Protein AF-A0AAQ4F6V0-F1 (afdb_monomer_lite)

Organism: Amblyomma americanum (NCBI:txid6943)

Secondary structure (DSSP, 8-state):
-HHHHHHHHHHHHHHHHS-S-------SSPPP----TTEEEEEEE-TTTSSEETTB-S--SS-----EEEEEEPTT-EE-TTS-EE-GGGSPPP-------PPPPPTT--------TT-------------------

Sequence (137 aa):
MKCLLVLLAVAVTVCVAYPDGDSPQFKFPPDPQPCATNEEWKQCVSGSCAETTCKKRTVGPGCTYDCVYGCYCAGGFYRNAEGNCVTLDQCPPEEGPVEEPHPPCGTHEEWKATASPSTSAPQHNAGAASSMGIPLR

InterPro domains:
  IPR002919 Trypsin Inhibitor-like, cysteine rich domain [PF01826] (35-91)
  IPR036084 Serine protease inhibitor-like superfamily [SSF57567] (33-92)
  IPR051368 Serine Protease Inhibitor-like TIL Domain [PTHR23259] (13-115)

Foldseek 3Di:
DVVVVVVVVVVVVVVVVDDPDPPVPPDPPDDDDDDDPQKDWDWQAFPQFQEAALQGNDGDPDTDNGTDTDIYGDPQFHQYPVRDTHHNVPRDDHPDPPPDPDDDDDPPDDDDPPPDPPDPDPDPDDDDDDDDDDDDD

pLDDT: mean 77.96, std 19.13, range [38.62, 98.44]

Radius of gyration: 33.04 Å; chains: 1; bounding box: 51×34×124 Å

Structure (mmCIF, N/CA/C/O backbone):
data_AF-A0AAQ4F6V0-F1
#
_entry.id   AF-A0AAQ4F6V0-F1
#
loop_
_atom_site.group_PDB
_atom_site.id
_atom_site.type_symbol
_atom_site.label_atom_id
_atom_site.label_alt_id
_atom_site.label_comp_id
_atom_site.label_asym_id
_atom_site.label_entity_id
_atom_site.label_seq_id
_atom_site.pdbx_PDB_ins_code
_atom_site.Cartn_x
_atom_site.Cartn_y
_atom_site.Cartn_z
_atom_site.occupancy
_atom_site.B_iso_or_equiv
_atom_site.auth_seq_id
_atom_site.auth_comp_id
_atom_site.auth_asym_id
_atom_site.auth_atom_id
_atom_site.pdbx_PDB_model_num
ATOM 1 N N . MET A 1 1 ? 28.089 -19.264 -60.452 1.00 62.78 1 MET A N 1
ATOM 2 C CA . MET A 1 1 ? 28.821 -18.147 -59.804 1.00 62.78 1 MET A CA 1
ATOM 3 C C . MET A 1 1 ? 27.921 -16.952 -59.482 1.00 62.78 1 MET A C 1
ATOM 5 O O . MET A 1 1 ? 27.874 -16.578 -58.324 1.00 62.78 1 MET A O 1
ATOM 9 N N . LYS A 1 2 ? 27.143 -16.401 -60.430 1.00 68.06 2 LYS A N 1
ATOM 10 C CA . LYS A 1 2 ? 26.259 -15.238 -60.176 1.00 68.06 2 LYS A CA 1
ATOM 11 C C . LYS A 1 2 ? 25.138 -15.488 -59.149 1.00 68.06 2 LYS A C 1
ATOM 13 O O . LYS A 1 2 ? 24.920 -14.650 -58.289 1.00 68.06 2 LYS A O 1
ATOM 18 N N . CYS A 1 3 ? 24.494 -16.658 -59.170 1.00 69.12 3 CYS A N 1
ATOM 19 C CA . CYS A 1 3 ? 23.444 -17.003 -58.196 1.00 69.12 3 CYS A CA 1
ATOM 20 C C . CYS A 1 3 ? 23.963 -17.083 -56.754 1.00 69.12 3 CYS A C 1
ATOM 22 O O . CYS A 1 3 ? 23.244 -16.748 -55.826 1.00 69.12 3 CYS A O 1
ATOM 24 N N . LEU A 1 4 ? 25.225 -17.483 -56.573 1.00 72.81 4 LEU A N 1
ATOM 25 C CA . LEU A 1 4 ? 25.837 -17.608 -55.251 1.00 72.81 4 LEU A CA 1
ATOM 26 C C . LEU A 1 4 ? 26.083 -16.224 -54.630 1.00 72.81 4 LEU A C 1
ATOM 28 O O . LEU A 1 4 ? 25.843 -16.034 -53.447 1.00 72.81 4 LEU A O 1
ATOM 32 N N . LEU A 1 5 ? 26.451 -15.234 -55.451 1.00 74.62 5 LEU A N 1
ATOM 33 C CA . LEU A 1 5 ? 26.583 -13.837 -55.023 1.00 74.62 5 LEU A CA 1
ATOM 34 C C . LEU A 1 5 ? 25.229 -13.209 -54.666 1.00 74.62 5 LEU A C 1
ATOM 36 O O . LEU A 1 5 ? 25.148 -12.470 -53.692 1.00 74.62 5 LEU A O 1
ATOM 40 N N . VAL A 1 6 ? 24.166 -13.534 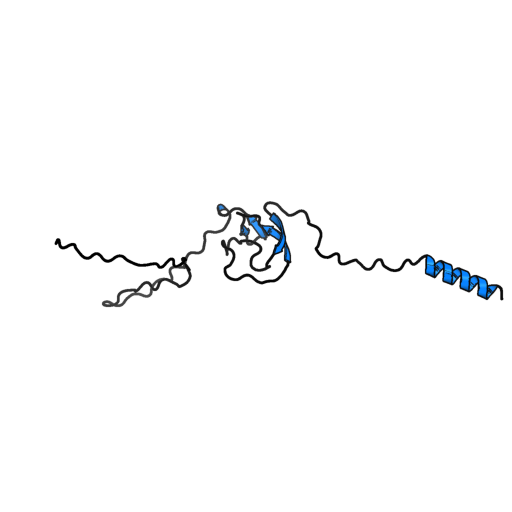-55.410 1.00 78.12 6 VAL A N 1
ATOM 41 C CA . VAL A 1 6 ? 22.807 -13.046 -55.115 1.00 78.12 6 VAL A CA 1
ATOM 42 C C . VAL A 1 6 ? 22.285 -13.639 -53.805 1.00 78.12 6 VAL A C 1
ATOM 44 O O . VAL A 1 6 ? 21.756 -12.905 -52.981 1.00 78.12 6 VAL A O 1
ATOM 47 N N . LEU A 1 7 ? 22.481 -14.940 -53.571 1.00 77.31 7 LEU A N 1
ATOM 48 C CA . LEU A 1 7 ? 22.056 -15.589 -52.326 1.00 77.31 7 LEU A CA 1
ATOM 49 C C . LEU A 1 7 ? 22.830 -15.075 -51.108 1.00 77.31 7 LEU A C 1
ATOM 51 O O . LEU A 1 7 ? 22.225 -14.857 -50.064 1.00 77.31 7 LEU A O 1
ATOM 55 N N . LEU A 1 8 ? 24.136 -14.826 -51.247 1.00 78.81 8 LEU A N 1
ATOM 56 C CA . LEU A 1 8 ? 24.936 -14.211 -50.186 1.00 78.81 8 LEU A CA 1
ATOM 57 C C . LEU A 1 8 ? 24.512 -12.765 -49.920 1.00 78.81 8 LEU A C 1
ATOM 59 O O . LEU A 1 8 ? 24.403 -12.386 -48.762 1.00 78.81 8 LEU A O 1
ATOM 63 N N . ALA A 1 9 ? 24.221 -11.972 -50.956 1.00 80.12 9 ALA A N 1
ATOM 64 C CA . ALA A 1 9 ? 23.724 -10.610 -50.780 1.00 80.12 9 ALA A CA 1
ATOM 65 C C . ALA A 1 9 ? 22.364 -10.597 -50.069 1.00 80.12 9 ALA A C 1
ATOM 67 O O . ALA A 1 9 ? 22.199 -9.847 -49.116 1.00 80.12 9 ALA A O 1
ATOM 68 N N . VAL A 1 10 ? 21.430 -11.470 -50.467 1.00 79.31 10 VAL A N 1
ATOM 69 C CA . VAL A 1 10 ? 20.118 -11.602 -49.814 1.00 79.31 10 VAL A CA 1
ATOM 70 C C . VAL A 1 10 ? 20.277 -12.058 -48.363 1.00 79.31 10 VAL A C 1
ATOM 72 O O . VAL A 1 10 ? 19.708 -11.435 -47.470 1.00 79.31 10 VAL A O 1
ATOM 75 N N . ALA A 1 11 ? 21.101 -13.076 -48.105 1.00 75.56 11 ALA A N 1
ATOM 76 C CA . ALA A 1 11 ? 21.385 -13.538 -46.750 1.00 75.56 11 ALA A CA 1
ATOM 77 C C . ALA A 1 11 ? 21.991 -12.419 -45.892 1.00 75.56 11 ALA A C 1
ATOM 79 O O . ALA A 1 11 ? 21.468 -12.138 -44.825 1.00 75.56 11 ALA A O 1
ATOM 80 N N . VAL A 1 12 ? 23.012 -11.706 -46.383 1.00 76.50 12 VAL A N 1
ATOM 81 C CA . VAL A 1 12 ? 23.621 -10.568 -45.675 1.00 76.50 12 VAL A CA 1
ATOM 82 C C . VAL A 1 12 ? 22.600 -9.452 -45.438 1.00 76.50 12 VAL A C 1
ATOM 84 O O . VAL A 1 12 ? 22.546 -8.939 -44.328 1.00 76.50 12 VAL A O 1
ATOM 87 N N . THR A 1 13 ? 21.748 -9.114 -46.415 1.00 72.69 13 THR A N 1
ATOM 88 C CA . THR A 1 13 ? 20.691 -8.097 -46.233 1.00 72.69 13 THR A CA 1
ATOM 89 C C . THR A 1 13 ? 19.640 -8.504 -45.204 1.00 72.69 13 THR A C 1
ATOM 91 O O . THR A 1 13 ? 19.172 -7.655 -44.452 1.00 72.69 13 THR A O 1
ATOM 94 N N . VAL A 1 14 ? 19.295 -9.792 -45.130 1.00 72.81 14 VAL A N 1
ATOM 95 C CA . VAL A 1 14 ? 18.384 -10.322 -44.108 1.00 72.81 14 VAL A CA 1
ATOM 96 C C . VAL A 1 14 ? 19.068 -10.300 -42.738 1.00 72.81 14 VAL A C 1
ATOM 98 O O . VAL A 1 14 ? 18.465 -9.837 -41.778 1.00 72.81 14 VAL A O 1
ATOM 101 N N . CYS A 1 15 ? 20.340 -10.695 -42.646 1.00 65.50 15 CYS A N 1
ATOM 102 C CA . CYS A 1 15 ? 21.095 -10.676 -41.392 1.00 65.50 15 CYS A CA 1
ATOM 103 C C . CYS A 1 15 ? 21.295 -9.258 -40.828 1.00 65.50 15 CYS A C 1
ATOM 105 O O . CYS A 1 15 ? 21.267 -9.090 -39.618 1.00 65.50 15 CYS A O 1
ATOM 107 N N . VAL A 1 16 ? 21.483 -8.232 -41.669 1.00 66.62 16 VAL A N 1
ATOM 108 C CA . VAL A 1 16 ? 21.651 -6.837 -41.195 1.00 66.62 16 VAL A CA 1
ATOM 109 C C . VAL A 1 16 ? 20.326 -6.120 -40.906 1.00 66.62 16 VAL A C 1
ATOM 111 O O . VAL A 1 16 ? 20.338 -5.078 -40.257 1.00 66.62 16 VAL A O 1
ATOM 114 N N . ALA A 1 17 ? 19.195 -6.644 -41.394 1.00 63.03 17 ALA A N 1
ATOM 115 C CA . ALA A 1 17 ? 17.859 -6.088 -41.157 1.00 63.03 17 ALA A CA 1
ATOM 116 C C . ALA A 1 17 ? 17.153 -6.694 -39.933 1.00 63.03 17 ALA A C 1
ATOM 118 O O . ALA A 1 17 ? 16.121 -6.172 -39.516 1.00 63.03 17 ALA A O 1
ATOM 119 N N . TYR A 1 18 ? 17.704 -7.763 -39.357 1.00 62.75 18 TYR A N 1
ATOM 120 C CA . TYR A 1 18 ? 17.317 -8.284 -38.050 1.00 62.75 18 TYR A CA 1
ATOM 121 C C . TYR A 1 18 ? 18.346 -7.812 -37.018 1.00 62.75 18 TYR A C 1
ATOM 123 O O . TYR A 1 18 ? 19.267 -8.562 -36.701 1.00 62.75 18 TYR A O 1
ATOM 131 N N . PRO A 1 19 ? 18.249 -6.568 -36.508 1.00 61.19 19 PRO A N 1
ATOM 132 C CA . PRO A 1 19 ? 18.969 -6.230 -35.296 1.00 61.19 19 PRO A CA 1
ATOM 133 C C . PRO A 1 19 ? 18.488 -7.187 -34.203 1.00 61.19 19 PRO A C 1
ATOM 135 O O . PRO A 1 19 ? 17.304 -7.223 -33.861 1.00 61.19 19 PRO A O 1
ATOM 138 N N . ASP A 1 20 ? 19.410 -7.998 -33.697 1.00 64.50 20 ASP A N 1
ATOM 139 C CA . ASP A 1 20 ? 19.209 -8.760 -32.478 1.00 64.50 20 ASP A CA 1
ATOM 140 C C . ASP A 1 20 ? 18.662 -7.837 -31.375 1.00 64.50 20 ASP A C 1
ATOM 142 O O . ASP A 1 20 ? 19.246 -6.793 -31.079 1.00 64.50 20 ASP A O 1
ATOM 146 N N . GLY A 1 21 ? 17.576 -8.257 -30.719 1.00 60.31 21 GLY A N 1
ATOM 147 C CA . GLY A 1 21 ? 17.398 -7.946 -29.302 1.00 60.31 21 GLY A CA 1
ATOM 148 C C . GLY A 1 21 ? 16.326 -6.939 -28.890 1.00 60.31 21 GLY A C 1
ATOM 149 O O . GLY A 1 21 ? 16.595 -6.149 -27.994 1.00 60.31 21 GLY A O 1
ATOM 150 N N . ASP A 1 22 ? 15.088 -7.041 -29.382 1.00 58.16 22 ASP A N 1
ATOM 151 C CA . ASP A 1 22 ? 13.933 -6.659 -28.544 1.00 58.16 22 ASP A CA 1
ATOM 152 C C . ASP A 1 22 ? 13.494 -7.886 -27.728 1.00 58.16 22 ASP A C 1
ATOM 154 O O . ASP A 1 22 ? 12.429 -8.477 -27.904 1.00 58.16 22 ASP A O 1
ATOM 158 N N . SER A 1 23 ? 14.409 -8.367 -26.880 1.00 67.31 23 SER A N 1
ATOM 159 C CA . SER A 1 23 ? 13.963 -9.137 -25.722 1.00 67.31 23 SER A CA 1
ATOM 160 C C . SER A 1 23 ? 13.207 -8.143 -24.848 1.00 67.31 23 SER A C 1
ATOM 162 O O . SER A 1 23 ? 13.766 -7.070 -24.617 1.00 67.31 23 SER A O 1
ATOM 164 N N . PRO A 1 24 ? 11.993 -8.444 -24.348 1.00 65.56 24 PRO A N 1
ATOM 165 C CA . PRO A 1 24 ? 11.323 -7.561 -23.405 1.00 65.56 24 PRO A CA 1
ATOM 166 C C . PRO A 1 24 ? 12.260 -7.372 -22.215 1.00 65.56 24 PRO A C 1
ATOM 168 O O . PRO A 1 24 ? 12.448 -8.272 -21.394 1.00 65.56 24 PRO A O 1
ATOM 171 N N . GLN A 1 25 ? 12.937 -6.227 -22.190 1.00 68.62 25 GLN A N 1
ATOM 172 C CA . GLN A 1 25 ? 13.959 -5.941 -21.207 1.00 68.62 25 GLN A CA 1
ATOM 173 C C . GLN A 1 25 ? 13.224 -5.826 -19.877 1.00 68.62 25 GLN A C 1
ATOM 175 O O . GLN A 1 25 ? 12.527 -4.840 -19.635 1.00 68.62 25 GLN A O 1
ATOM 180 N N . PHE A 1 26 ? 13.338 -6.849 -19.030 1.00 71.88 26 PHE A N 1
ATOM 181 C CA . PHE A 1 26 ? 12.816 -6.820 -17.668 1.00 71.88 26 PHE A CA 1
ATOM 182 C C . PHE A 1 26 ? 13.665 -5.806 -16.890 1.00 71.88 26 PHE A C 1
ATOM 184 O O . PHE A 1 26 ? 14.660 -6.146 -16.251 1.00 71.88 26 PHE A O 1
ATOM 191 N N . LYS A 1 27 ? 13.352 -4.517 -17.058 1.00 82.94 27 LYS A N 1
ATOM 192 C CA . LYS A 1 27 ? 14.001 -3.428 -16.335 1.00 82.94 27 LYS A CA 1
ATOM 193 C C . LYS A 1 27 ? 13.622 -3.573 -14.871 1.00 82.94 27 LYS A C 1
ATOM 195 O O . LYS A 1 27 ? 12.450 -3.524 -14.511 1.00 82.94 27 LYS A O 1
ATOM 200 N N . PHE A 1 28 ? 14.636 -3.789 -14.048 1.00 88.12 28 PHE A N 1
ATOM 201 C CA . PHE A 1 28 ? 14.503 -3.841 -12.607 1.00 88.12 28 PHE A CA 1
ATOM 202 C C . PHE A 1 28 ? 15.367 -2.730 -12.002 1.00 88.12 28 PHE A C 1
ATOM 204 O O . PHE A 1 28 ? 16.548 -2.643 -12.357 1.00 88.12 28 PHE A O 1
ATOM 211 N N . PRO A 1 29 ? 14.823 -1.889 -11.105 1.00 90.75 29 PRO A N 1
ATOM 212 C CA . PRO A 1 29 ? 13.463 -1.913 -10.548 1.00 90.75 29 PRO A CA 1
ATOM 213 C C . PRO A 1 29 ? 12.386 -1.398 -11.527 1.00 90.75 29 PRO A C 1
ATOM 215 O O . PRO A 1 29 ? 12.723 -0.700 -12.482 1.00 90.75 29 PRO A O 1
ATOM 218 N N . PRO A 1 30 ? 11.099 -1.727 -11.304 1.00 92.81 30 PRO A N 1
ATOM 219 C CA . PRO A 1 30 ? 10.003 -1.181 -12.100 1.00 92.81 30 PRO A CA 1
ATOM 220 C C . PRO A 1 30 ? 9.870 0.335 -11.907 1.00 92.81 30 PRO A C 1
ATOM 222 O O . PRO A 1 30 ? 10.072 0.858 -10.804 1.00 92.81 30 PRO A O 1
ATOM 225 N N . ASP A 1 31 ? 9.485 1.029 -12.976 1.00 94.75 31 ASP A N 1
ATOM 226 C CA . ASP A 1 31 ? 9.217 2.465 -12.939 1.00 94.75 31 ASP A CA 1
ATOM 227 C C . ASP A 1 31 ? 7.977 2.769 -12.072 1.00 94.75 31 ASP A C 1
ATOM 229 O O . ASP A 1 31 ? 6.991 2.025 -12.144 1.00 94.75 31 ASP A O 1
ATOM 233 N N . PRO A 1 32 ? 7.979 3.860 -11.278 1.00 96.12 32 PRO A N 1
ATOM 234 C CA . PRO A 1 32 ? 6.816 4.273 -10.498 1.00 96.12 32 PRO A CA 1
ATOM 235 C C . PRO A 1 32 ? 5.559 4.457 -11.346 1.00 96.12 32 PRO A C 1
ATOM 237 O O . PRO A 1 32 ? 5.599 5.112 -12.387 1.00 96.12 32 PRO A O 1
ATOM 240 N N . GLN A 1 33 ? 4.440 3.906 -10.876 1.00 95.00 33 GLN A N 1
ATOM 241 C CA . GLN A 1 33 ? 3.138 4.024 -11.532 1.00 95.00 33 GLN A CA 1
ATOM 242 C C . GLN A 1 33 ? 2.205 4.956 -10.745 1.00 95.00 33 GLN A C 1
ATOM 244 O O . GLN A 1 33 ? 2.331 5.054 -9.521 1.00 95.00 33 GLN A O 1
ATOM 249 N N . PRO A 1 34 ? 1.263 5.643 -11.417 1.00 97.56 34 PRO A N 1
ATOM 250 C CA . PRO A 1 34 ? 0.228 6.405 -10.730 1.00 97.56 34 PRO A CA 1
ATOM 251 C C . PRO A 1 34 ? -0.665 5.464 -9.911 1.00 97.56 34 PRO A C 1
ATOM 25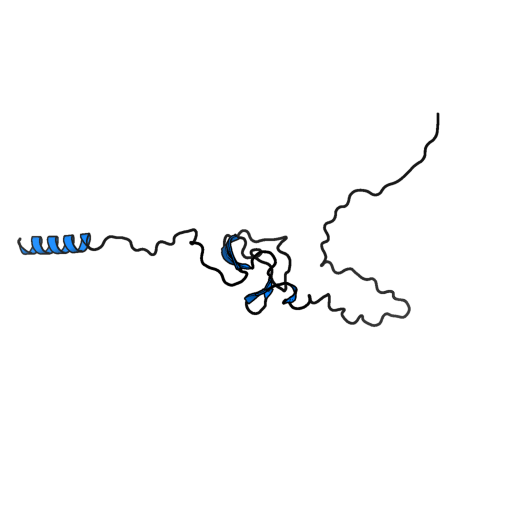3 O O . PRO A 1 34 ? -1.140 4.451 -10.422 1.00 97.56 34 PRO A O 1
ATOM 256 N N . CYS A 1 35 ? -0.896 5.816 -8.647 1.00 98.00 35 CYS A N 1
ATOM 257 C CA . CYS A 1 35 ? -1.723 5.043 -7.724 1.00 98.00 35 CYS A CA 1
ATOM 258 C C . CYS A 1 35 ? -3.138 5.612 -7.594 1.00 98.00 35 CYS A C 1
ATOM 260 O O . CYS A 1 35 ? -3.409 6.743 -8.013 1.00 98.00 35 CYS A O 1
ATOM 262 N N . ALA A 1 36 ? -4.045 4.815 -7.025 1.00 97.56 36 ALA A N 1
ATOM 263 C CA . ALA A 1 36 ? -5.413 5.244 -6.775 1.00 97.56 36 ALA A CA 1
ATOM 264 C C . ALA A 1 36 ? -5.488 6.288 -5.643 1.00 97.56 36 ALA A C 1
ATOM 266 O O . ALA A 1 36 ? -4.494 6.665 -5.018 1.00 97.56 36 ALA A O 1
ATOM 267 N N . THR A 1 37 ? -6.696 6.784 -5.373 1.00 98.06 37 THR A N 1
ATOM 268 C CA . THR A 1 37 ? -6.936 7.716 -4.268 1.00 98.06 37 THR A CA 1
ATOM 269 C C . THR A 1 37 ? -6.474 7.113 -2.939 1.00 98.06 37 THR A C 1
ATOM 271 O O . THR A 1 37 ? -6.818 5.979 -2.618 1.00 98.06 37 THR A O 1
ATOM 274 N N . ASN A 1 38 ? -5.725 7.902 -2.160 1.00 98.31 38 ASN A N 1
ATOM 275 C CA . ASN A 1 38 ? -5.155 7.528 -0.858 1.00 98.31 38 ASN A CA 1
ATOM 276 C C . ASN A 1 38 ? -4.123 6.385 -0.897 1.00 98.31 38 ASN A C 1
ATOM 278 O O . ASN A 1 38 ? -3.812 5.785 0.136 1.00 98.31 38 ASN A O 1
ATOM 282 N N . GLU A 1 39 ? -3.564 6.106 -2.071 1.00 98.44 39 GLU A N 1
ATOM 283 C CA . GLU A 1 39 ? -2.443 5.192 -2.250 1.00 98.44 39 GLU A CA 1
ATOM 284 C C . GLU A 1 39 ? -1.171 5.947 -2.641 1.00 98.44 39 GLU A C 1
ATOM 286 O O . GLU A 1 39 ? -1.211 6.996 -3.285 1.00 98.44 39 GLU A O 1
ATOM 291 N N . GLU A 1 40 ? -0.023 5.384 -2.278 1.00 98.06 40 GLU A N 1
ATOM 292 C CA . GLU A 1 40 ? 1.297 5.857 -2.676 1.00 98.06 40 GLU A CA 1
ATOM 293 C C . GLU A 1 40 ? 2.118 4.715 -3.276 1.00 98.06 40 GLU A C 1
ATOM 295 O O . GLU A 1 40 ? 2.027 3.558 -2.851 1.00 98.06 40 GLU A O 1
ATOM 300 N N . TRP A 1 41 ? 2.934 5.045 -4.278 1.00 98.12 41 TRP A N 1
ATOM 301 C CA . TRP A 1 41 ? 3.865 4.088 -4.857 1.00 98.12 41 TRP A CA 1
ATOM 302 C C . TRP A 1 41 ? 5.005 3.835 -3.873 1.00 98.12 41 TRP A C 1
ATOM 304 O O . TRP A 1 41 ? 5.779 4.744 -3.561 1.00 98.12 41 TRP A O 1
ATOM 314 N N . LYS A 1 42 ? 5.141 2.590 -3.418 1.00 97.25 42 LYS A N 1
ATOM 315 C CA . LYS A 1 42 ? 6.234 2.160 -2.544 1.00 97.25 42 LYS A CA 1
ATOM 316 C C . LYS A 1 42 ? 7.207 1.281 -3.308 1.00 97.25 42 LYS A C 1
ATOM 318 O O . LYS A 1 42 ? 6.827 0.451 -4.136 1.00 97.25 42 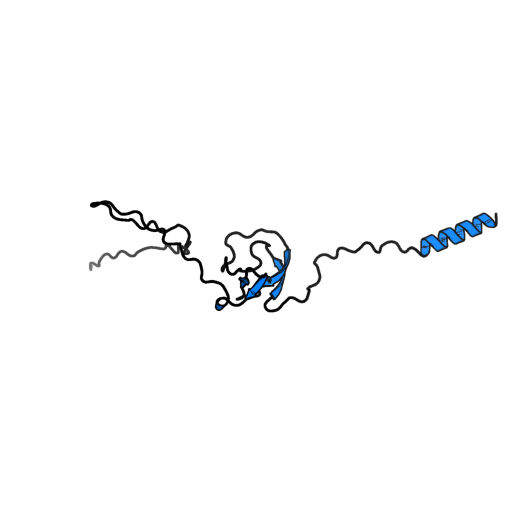LYS A O 1
ATOM 323 N N . GLN A 1 43 ? 8.485 1.468 -3.006 1.00 97.25 43 GLN A N 1
ATOM 324 C CA . GLN A 1 43 ? 9.583 0.724 -3.607 1.00 97.25 43 GLN A CA 1
ATOM 325 C C . GLN A 1 43 ? 10.216 -0.185 -2.563 1.00 97.25 43 GLN A C 1
ATOM 327 O O . GLN A 1 43 ? 10.564 0.283 -1.483 1.00 97.25 43 GLN A O 1
ATOM 332 N N . CYS A 1 44 ? 10.409 -1.455 -2.917 1.00 96.69 44 CYS A N 1
ATOM 333 C CA . CYS A 1 44 ? 11.112 -2.431 -2.090 1.00 96.69 44 CYS A CA 1
ATOM 334 C C . CYS A 1 44 ? 10.624 -2.473 -0.632 1.00 96.69 44 CYS A C 1
ATOM 336 O O . CYS A 1 44 ? 11.398 -2.308 0.310 1.00 96.69 44 CYS A O 1
ATOM 338 N N . VAL A 1 45 ? 9.319 -2.662 -0.452 1.00 96.25 45 VAL A N 1
ATOM 339 C CA . VAL A 1 45 ? 8.703 -2.818 0.869 1.00 96.25 45 VAL A CA 1
ATOM 340 C C . VAL A 1 45 ? 8.368 -4.278 1.139 1.00 96.25 45 VAL A C 1
ATOM 342 O O . VAL A 1 45 ? 8.114 -5.049 0.215 1.00 96.25 45 VAL A O 1
ATOM 345 N N . SER A 1 46 ? 8.346 -4.636 2.421 1.00 97.00 46 SER A N 1
ATOM 346 C CA . SER A 1 46 ? 7.897 -5.944 2.898 1.00 97.00 46 SER A CA 1
ATOM 347 C C . SER A 1 46 ? 6.443 -6.183 2.506 1.00 97.00 46 SER A C 1
ATOM 349 O O . SER A 1 46 ? 5.571 -5.414 2.922 1.00 97.00 46 SER A O 1
ATOM 351 N N . GLY A 1 47 ? 6.149 -7.268 1.788 1.00 94.50 47 GLY A N 1
ATOM 352 C CA . GLY A 1 47 ? 4.779 -7.597 1.392 1.00 94.50 47 GLY A CA 1
ATOM 353 C C . GLY A 1 47 ? 3.834 -7.777 2.586 1.00 94.50 47 GLY A C 1
ATOM 354 O O . GLY A 1 47 ? 2.655 -7.440 2.500 1.00 94.50 47 GLY A O 1
ATOM 355 N N . SER A 1 48 ? 4.340 -8.223 3.742 1.00 94.75 48 SER A N 1
ATOM 356 C CA . SER A 1 48 ? 3.529 -8.391 4.959 1.00 94.75 48 SER A CA 1
ATOM 357 C C . SER A 1 48 ? 3.305 -7.103 5.764 1.00 94.75 48 SER A C 1
ATOM 359 O O . SER A 1 48 ? 2.553 -7.113 6.741 1.00 94.75 48 SER A O 1
ATOM 361 N N . CYS A 1 49 ? 4.019 -6.027 5.431 1.00 95.81 49 CYS A N 1
ATOM 362 C CA . CYS A 1 49 ? 4.102 -4.805 6.235 1.00 95.81 49 CYS A CA 1
ATOM 363 C C . CYS A 1 49 ? 4.041 -3.513 5.404 1.00 95.81 49 CYS A C 1
ATOM 365 O O . CYS A 1 49 ? 4.332 -2.435 5.918 1.00 95.81 49 CYS A O 1
ATOM 367 N N . ALA A 1 50 ? 3.677 -3.604 4.128 1.00 96.75 50 ALA A N 1
ATOM 368 C CA . ALA A 1 50 ? 3.657 -2.464 3.221 1.00 96.75 50 ALA A CA 1
ATOM 369 C C . ALA A 1 50 ? 2.565 -1.433 3.563 1.00 96.75 50 ALA A C 1
ATOM 371 O O . ALA A 1 50 ? 2.717 -0.251 3.248 1.00 96.75 50 ALA A O 1
ATOM 372 N N . GLU A 1 51 ? 1.482 -1.853 4.221 1.00 97.25 51 GLU A N 1
ATOM 373 C CA . GLU A 1 51 ? 0.343 -1.007 4.590 1.00 97.25 51 GLU A CA 1
ATOM 374 C C . GLU A 1 51 ? -0.438 -1.557 5.791 1.00 97.25 51 GLU A C 1
ATOM 376 O O . GLU A 1 51 ? -0.295 -2.716 6.188 1.00 97.25 51 GLU A O 1
ATOM 381 N N . THR A 1 52 ? -1.296 -0.710 6.355 1.00 96.06 52 THR A N 1
ATOM 382 C CA . THR A 1 52 ? -2.315 -1.086 7.336 1.00 96.06 52 THR A CA 1
ATOM 383 C C . THR A 1 52 ? -3.626 -1.462 6.653 1.00 96.06 52 THR A C 1
ATOM 385 O O . THR A 1 52 ? -3.979 -0.948 5.592 1.00 96.06 52 THR A O 1
ATOM 388 N N . THR A 1 53 ? -4.398 -2.329 7.299 1.00 96.00 53 THR A N 1
ATOM 389 C CA . THR A 1 53 ? -5.753 -2.695 6.859 1.00 96.00 53 THR A CA 1
ATOM 390 C C . THR A 1 53 ? -6.756 -2.342 7.946 1.00 96.00 53 THR A C 1
ATOM 392 O O . THR A 1 53 ? -6.374 -2.185 9.107 1.00 96.00 53 THR A O 1
ATOM 395 N N . CYS A 1 54 ? -8.046 -2.274 7.619 1.00 95.38 54 CYS A N 1
ATOM 396 C CA . CYS A 1 54 ? -9.075 -2.045 8.638 1.00 95.38 54 CYS A CA 1
ATOM 397 C C . CYS A 1 54 ? -9.086 -3.126 9.735 1.00 95.38 54 CYS A C 1
ATOM 399 O O . CYS A 1 54 ? -9.521 -2.845 10.844 1.00 95.38 54 CYS A O 1
ATOM 401 N N . LYS A 1 55 ? -8.589 -4.338 9.437 1.00 91.75 55 LYS A N 1
ATOM 402 C CA . LYS A 1 55 ? -8.448 -5.450 10.396 1.00 91.75 55 LYS A CA 1
ATOM 403 C C . LYS A 1 55 ? -7.125 -5.429 11.167 1.00 91.75 55 LYS A C 1
ATOM 405 O O . LYS A 1 55 ? -7.008 -6.059 12.209 1.00 91.75 55 LYS A O 1
ATOM 410 N N . LYS A 1 56 ? -6.098 -4.775 10.619 1.00 91.31 56 LYS A N 1
ATOM 411 C CA . LYS A 1 56 ? -4.755 -4.677 11.200 1.00 91.31 56 LYS A CA 1
ATOM 412 C C . LYS A 1 56 ? -4.286 -3.232 11.087 1.00 91.31 56 LYS A C 1
ATOM 414 O O . LYS A 1 56 ? -3.626 -2.845 10.120 1.00 91.31 56 LYS A O 1
ATOM 419 N N . ARG A 1 57 ? -4.633 -2.447 12.109 1.00 91.25 57 ARG A N 1
ATOM 420 C CA . ARG A 1 57 ? -4.364 -1.002 12.191 1.00 91.25 57 ARG A CA 1
ATOM 421 C C . ARG A 1 57 ? -2.908 -0.654 12.522 1.00 91.25 57 ARG A C 1
ATOM 423 O O . ARG A 1 57 ? -2.556 0.516 12.607 1.00 91.25 57 ARG A O 1
ATOM 430 N N . THR A 1 58 ? -2.047 -1.651 12.721 1.00 91.56 58 THR A N 1
ATOM 431 C CA . THR A 1 58 ? -0.629 -1.455 13.051 1.00 91.56 58 THR A CA 1
ATOM 432 C C . THR A 1 58 ? 0.240 -2.462 12.308 1.00 91.56 58 THR A C 1
ATOM 434 O O . THR A 1 58 ? -0.085 -3.645 12.234 1.00 91.56 58 THR A O 1
ATOM 437 N N . VAL A 1 59 ? 1.358 -1.993 11.758 1.00 92.56 59 VAL A N 1
ATOM 438 C CA . VAL A 1 59 ? 2.349 -2.812 11.046 1.00 92.56 59 VAL A CA 1
ATOM 439 C C . VAL A 1 59 ? 3.347 -3.439 12.034 1.00 92.56 59 VAL A C 1
ATOM 441 O O . VAL A 1 59 ? 3.662 -2.844 13.060 1.00 92.56 59 VAL A O 1
ATOM 444 N N . GLY A 1 60 ? 3.870 -4.629 11.716 1.00 89.88 60 GLY A N 1
ATOM 445 C CA . GLY A 1 60 ? 4.865 -5.333 12.537 1.00 89.88 60 GLY A CA 1
ATOM 446 C C . GLY A 1 60 ? 4.263 -6.283 13.588 1.00 89.88 60 GLY A C 1
ATOM 447 O O . GLY A 1 60 ? 3.100 -6.684 13.450 1.00 89.88 60 GLY A O 1
ATOM 448 N N . PRO A 1 61 ? 5.060 -6.709 14.595 1.00 85.75 61 PRO A N 1
ATOM 449 C CA . PRO A 1 61 ? 6.507 -6.468 14.731 1.00 85.75 61 PRO A CA 1
ATOM 450 C C . PRO A 1 61 ? 7.352 -7.307 13.756 1.00 85.75 61 PRO A C 1
ATOM 452 O O . PRO A 1 61 ? 8.477 -6.938 13.440 1.00 85.75 61 PRO A O 1
ATOM 455 N N . GLY A 1 62 ? 6.810 -8.428 13.273 1.00 93.19 62 GLY A N 1
ATOM 456 C CA . GLY A 1 62 ? 7.449 -9.282 12.277 1.00 93.19 62 GLY A CA 1
ATOM 457 C C . GLY A 1 62 ? 7.043 -8.873 10.868 1.00 93.19 62 GLY A C 1
ATOM 458 O O . GLY A 1 62 ? 5.853 -8.851 10.553 1.00 93.19 62 GLY A O 1
ATOM 459 N N . CYS A 1 63 ? 8.033 -8.571 10.036 1.00 96.69 63 CYS A N 1
ATOM 460 C CA . CYS A 1 63 ? 7.859 -8.256 8.627 1.00 96.69 63 CYS A CA 1
ATOM 461 C C . CYS A 1 63 ? 8.714 -9.202 7.786 1.00 96.69 63 CYS A C 1
ATOM 463 O O . CYS A 1 63 ? 9.831 -9.545 8.174 1.00 96.69 63 CYS A O 1
ATOM 465 N N . THR A 1 64 ? 8.192 -9.636 6.646 1.00 97.00 64 THR A N 1
ATOM 466 C CA . THR A 1 64 ? 8.948 -10.411 5.662 1.00 97.00 64 THR A CA 1
ATOM 467 C C . THR A 1 64 ? 10.028 -9.539 5.010 1.00 97.00 64 THR A C 1
ATOM 469 O O . THR A 1 64 ? 9.854 -8.333 4.872 1.00 97.00 64 THR A O 1
ATOM 472 N N . TYR A 1 65 ? 11.160 -10.133 4.624 1.00 96.31 65 TYR A N 1
ATOM 473 C CA . TYR A 1 65 ? 12.290 -9.421 4.000 1.00 96.31 65 TYR A CA 1
ATOM 474 C C . TYR A 1 65 ? 12.202 -9.355 2.464 1.00 96.31 65 TYR A C 1
ATOM 476 O O . TYR A 1 65 ? 13.193 -9.078 1.791 1.00 96.31 65 TYR A O 1
ATOM 484 N N . ASP A 1 66 ? 11.040 -9.662 1.896 1.00 97.12 66 ASP A N 1
ATOM 485 C CA . ASP A 1 66 ? 10.786 -9.530 0.467 1.00 97.12 66 ASP A CA 1
ATOM 486 C C . ASP A 1 66 ? 10.747 -8.055 0.038 1.00 97.12 66 ASP A C 1
ATOM 488 O O . ASP A 1 66 ? 10.431 -7.155 0.813 1.00 97.12 66 ASP A O 1
ATOM 492 N N . CYS A 1 67 ? 11.109 -7.821 -1.221 1.00 96.81 67 CYS A N 1
ATOM 493 C CA . CYS A 1 67 ? 11.239 -6.501 -1.823 1.00 96.81 67 CYS A CA 1
ATOM 494 C C . CYS A 1 67 ? 10.150 -6.343 -2.886 1.00 96.81 67 CYS A C 1
ATOM 496 O O . CYS A 1 67 ? 10.343 -6.714 -4.047 1.00 96.81 67 CYS A O 1
ATOM 498 N N . VAL A 1 68 ? 8.987 -5.833 -2.478 1.00 96.75 68 VAL A N 1
ATOM 499 C CA . VAL A 1 68 ? 7.825 -5.668 -3.360 1.00 96.75 68 VAL A CA 1
ATOM 500 C C . VAL A 1 68 ? 7.670 -4.203 -3.758 1.00 96.75 68 VAL A C 1
ATOM 502 O O . VAL A 1 68 ? 7.891 -3.293 -2.959 1.00 96.75 68 VAL A O 1
ATOM 505 N N . TYR A 1 69 ? 7.291 -3.979 -5.012 1.00 97.44 69 TYR A N 1
ATOM 506 C CA . TYR A 1 69 ? 7.024 -2.665 -5.589 1.00 97.44 69 TYR A CA 1
ATOM 507 C C . TYR A 1 69 ? 5.542 -2.582 -5.936 1.00 97.44 69 TYR A C 1
ATOM 509 O O . TYR A 1 69 ? 4.993 -3.545 -6.474 1.00 97.44 69 TYR A O 1
ATOM 517 N N . GLY A 1 70 ? 4.896 -1.459 -5.646 1.00 97.62 70 GLY A N 1
ATOM 518 C CA . GLY A 1 70 ? 3.484 -1.296 -5.974 1.00 97.62 70 GLY A CA 1
ATOM 519 C C . GLY A 1 70 ? 2.816 -0.138 -5.254 1.00 97.62 70 GLY A C 1
ATOM 520 O O . GLY A 1 70 ? 3.446 0.589 -4.486 1.00 97.62 70 GLY A O 1
ATOM 521 N N . CYS A 1 71 ? 1.522 0.011 -5.515 1.00 98.38 71 CYS A N 1
ATOM 522 C CA . CYS A 1 71 ? 0.662 0.961 -4.827 1.00 98.38 71 CYS A CA 1
ATOM 523 C C . CYS A 1 71 ? 0.137 0.353 -3.530 1.00 98.38 71 CYS A C 1
ATOM 525 O O . CYS A 1 71 ? -0.391 -0.758 -3.521 1.00 98.38 71 CYS A O 1
ATOM 527 N N . TYR A 1 72 ? 0.288 1.100 -2.445 1.00 98.19 72 TYR A N 1
ATOM 528 C CA . TYR A 1 72 ? -0.146 0.715 -1.108 1.00 98.19 72 TYR A CA 1
ATOM 529 C C . TYR A 1 72 ? -0.804 1.911 -0.431 1.00 98.19 72 TYR A C 1
ATOM 531 O O . TYR A 1 72 ? -0.503 3.050 -0.784 1.00 98.19 72 TYR A O 1
ATOM 539 N N . CYS A 1 73 ? -1.656 1.683 0.566 1.00 98.44 73 CYS A N 1
ATOM 540 C CA . CYS A 1 73 ? -2.275 2.763 1.317 1.00 98.44 73 CYS A CA 1
ATOM 541 C C . CYS A 1 73 ? -1.202 3.689 1.897 1.00 98.44 73 CYS A C 1
ATOM 543 O O . CYS A 1 73 ? -0.214 3.248 2.510 1.00 98.44 73 CYS A O 1
ATOM 545 N N . ALA A 1 74 ? -1.410 4.984 1.672 1.00 97.75 74 ALA A N 1
ATOM 546 C CA . ALA A 1 74 ? -0.582 6.026 2.246 1.00 97.75 74 ALA A CA 1
ATOM 547 C C . ALA A 1 74 ? -0.724 6.037 3.777 1.00 97.75 74 ALA A C 1
ATOM 549 O O . ALA A 1 74 ? -1.680 5.500 4.347 1.00 97.75 74 ALA A O 1
ATOM 550 N N . GLY A 1 75 ? 0.235 6.660 4.462 1.00 95.62 75 GLY A N 1
ATOM 551 C CA . GLY A 1 75 ? 0.196 6.790 5.919 1.00 95.62 75 GLY A CA 1
ATOM 552 C C . GLY A 1 75 ? -1.120 7.407 6.416 1.00 95.62 75 GLY A C 1
ATOM 553 O O . GLY A 1 75 ? -1.541 8.454 5.935 1.00 95.62 75 GLY A O 1
ATOM 554 N N . GLY A 1 76 ? -1.763 6.754 7.389 1.00 95.19 76 GLY A N 1
ATOM 555 C CA . GLY A 1 76 ? -3.051 7.183 7.950 1.00 95.19 76 GLY A CA 1
ATOM 556 C C . GLY A 1 76 ? -4.288 6.615 7.247 1.00 95.19 76 GLY A C 1
ATOM 557 O O . GLY A 1 76 ? -5.397 6.835 7.735 1.00 95.19 76 GLY A O 1
ATOM 558 N N . PHE A 1 77 ? -4.109 5.853 6.164 1.00 98.00 77 PHE A N 1
ATOM 559 C CA . PHE A 1 77 ? -5.180 5.138 5.474 1.00 98.00 77 PHE A CA 1
ATOM 560 C C . PHE A 1 77 ? -5.096 3.627 5.690 1.00 98.00 77 PHE A C 1
ATOM 562 O O . PHE A 1 77 ? -4.034 3.054 5.944 1.00 98.00 77 PHE A O 1
ATOM 569 N N . TYR A 1 78 ? -6.244 2.971 5.579 1.00 97.81 78 TYR A N 1
ATOM 570 C CA . TYR A 1 78 ? -6.419 1.561 5.894 1.00 97.81 78 TYR A CA 1
ATOM 571 C C . TYR A 1 78 ? -7.137 0.886 4.738 1.00 97.81 78 TYR A C 1
ATOM 573 O O . TYR A 1 78 ? -8.188 1.359 4.306 1.00 97.81 78 TYR A O 1
ATOM 581 N N . ARG A 1 79 ? -6.598 -0.230 4.240 1.00 97.94 79 ARG A N 1
ATOM 582 C CA . ARG A 1 79 ? -7.294 -0.992 3.200 1.00 97.94 79 ARG A CA 1
ATOM 583 C C . ARG A 1 79 ? -8.526 -1.680 3.786 1.00 97.94 79 ARG A C 1
ATOM 585 O O . ARG A 1 79 ? -8.408 -2.445 4.752 1.00 97.94 79 ARG A O 1
ATOM 592 N N . ASN A 1 80 ? -9.696 -1.404 3.218 1.00 96.69 80 ASN A N 1
ATOM 593 C CA . ASN A 1 80 ? -10.947 -2.072 3.572 1.00 96.69 80 ASN A CA 1
ATOM 594 C C . ASN A 1 80 ? -11.143 -3.386 2.788 1.00 96.69 80 ASN A C 1
ATOM 596 O O . ASN A 1 80 ? -10.282 -3.797 2.008 1.00 96.69 80 ASN A O 1
ATOM 600 N N . ALA A 1 81 ? -12.261 -4.079 3.024 1.00 95.38 81 ALA A N 1
ATOM 601 C CA . ALA A 1 81 ? -12.550 -5.368 2.387 1.00 95.38 81 ALA A CA 1
ATOM 602 C C . ALA A 1 81 ? -12.815 -5.239 0.877 1.00 95.38 81 ALA A C 1
ATOM 604 O O . ALA A 1 81 ? -12.589 -6.184 0.125 1.00 95.38 81 ALA A O 1
ATOM 605 N N . GLU A 1 82 ? -13.247 -4.058 0.439 1.00 96.44 82 GLU A N 1
ATOM 606 C CA . GLU A 1 82 ? -13.473 -3.691 -0.957 1.00 96.44 82 GLU A CA 1
ATOM 607 C C . GLU A 1 82 ? -12.172 -3.317 -1.687 1.00 96.44 82 GLU A C 1
ATOM 609 O O . GLU A 1 82 ? -12.195 -3.051 -2.887 1.00 96.44 82 GLU A O 1
ATOM 614 N N . GLY A 1 83 ? -11.038 -3.291 -0.979 1.00 96.31 83 GLY A N 1
ATOM 615 C CA . GLY A 1 83 ? -9.728 -2.972 -1.538 1.00 96.31 83 GLY A CA 1
ATOM 616 C C . GLY A 1 83 ? -9.416 -1.478 -1.626 1.00 96.31 83 GLY A C 1
ATOM 617 O O . GLY A 1 83 ? -8.393 -1.127 -2.203 1.00 96.31 83 GLY A O 1
ATOM 618 N N . ASN A 1 84 ? -10.232 -0.601 -1.040 1.00 98.00 84 ASN A N 1
ATOM 619 C CA . 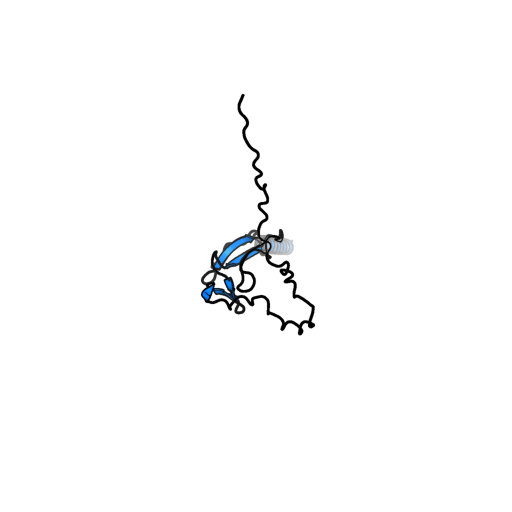ASN A 1 84 ? -10.025 0.849 -1.044 1.00 98.00 84 ASN A CA 1
ATOM 620 C C . ASN A 1 84 ? -9.244 1.310 0.194 1.00 98.00 84 ASN A C 1
ATOM 622 O O . ASN A 1 84 ? -9.460 0.803 1.297 1.00 98.00 84 ASN A O 1
ATOM 626 N N . CYS A 1 85 ? -8.381 2.312 0.025 1.00 98.38 85 CYS A N 1
ATOM 627 C CA . CYS A 1 85 ? -7.679 2.965 1.127 1.00 98.38 85 CYS A CA 1
ATOM 628 C C . CYS A 1 85 ? -8.553 4.070 1.726 1.00 98.38 85 CYS A C 1
ATOM 630 O O . CYS A 1 85 ? -8.756 5.133 1.131 1.00 98.38 85 CYS A O 1
ATOM 632 N N . VAL A 1 86 ? -9.087 3.791 2.911 1.00 98.06 86 VAL A N 1
ATOM 633 C CA . VAL A 1 86 ? -10.071 4.627 3.602 1.00 98.06 86 VAL A CA 1
ATOM 634 C C . VAL A 1 86 ? -9.518 5.185 4.908 1.00 98.06 86 VAL A C 1
ATOM 636 O O . VAL A 1 86 ? -8.494 4.722 5.418 1.00 98.06 86 VAL A O 1
ATOM 639 N N . THR A 1 87 ? -10.175 6.207 5.446 1.00 97.44 87 THR A N 1
ATOM 640 C CA . THR A 1 87 ? -9.854 6.734 6.775 1.00 97.44 87 THR A CA 1
ATOM 641 C C . THR A 1 87 ? -10.354 5.788 7.868 1.00 97.44 87 THR A C 1
ATOM 643 O O . THR A 1 87 ? -11.198 4.922 7.640 1.00 97.44 87 THR A O 1
ATOM 646 N N . LEU A 1 88 ? -9.818 5.929 9.081 1.00 94.88 88 LEU A N 1
ATOM 647 C CA . LEU A 1 88 ? -10.109 5.000 10.175 1.00 94.88 88 LEU A CA 1
ATOM 648 C C . LEU A 1 88 ? -11.592 4.966 10.581 1.00 94.88 88 LEU A C 1
ATOM 650 O O . LEU A 1 88 ? -12.094 3.922 10.984 1.00 94.88 88 LEU A O 1
ATOM 654 N N . ASP A 1 89 ? -12.288 6.096 10.473 1.00 95.31 89 ASP A N 1
ATOM 655 C CA . ASP A 1 89 ? -13.724 6.241 10.743 1.00 95.31 89 ASP A CA 1
ATOM 656 C C . ASP A 1 89 ? -14.612 5.499 9.733 1.00 95.31 89 ASP A C 1
ATOM 658 O O . ASP A 1 89 ? -15.766 5.202 10.031 1.00 95.31 89 ASP A O 1
ATOM 662 N N . GLN A 1 90 ? -14.068 5.167 8.562 1.00 95.62 90 GLN A N 1
ATOM 663 C CA . GLN A 1 90 ? -14.741 4.386 7.523 1.00 95.62 90 GLN A CA 1
ATOM 664 C C . GLN A 1 90 ? -14.457 2.883 7.649 1.00 95.62 90 GLN A C 1
ATOM 666 O O . GLN A 1 90 ? -15.038 2.080 6.918 1.00 95.62 90 GLN A O 1
ATOM 671 N N . CYS A 1 91 ? -13.572 2.483 8.566 1.00 95.25 91 CYS A N 1
ATOM 672 C CA . CYS A 1 91 ? -13.398 1.083 8.916 1.00 95.25 91 CYS A CA 1
ATOM 673 C C . CYS A 1 91 ? -14.527 0.617 9.848 1.00 95.25 91 CYS A C 1
ATOM 675 O O . CYS A 1 91 ? -15.026 1.402 10.660 1.00 95.25 91 CYS A O 1
ATOM 677 N N . PRO A 1 92 ? -14.896 -0.677 9.807 1.00 89.88 92 PRO A N 1
ATOM 678 C CA . PRO A 1 92 ? -15.746 -1.248 10.840 1.00 89.88 92 PRO A CA 1
ATOM 679 C C . PRO A 1 92 ? -15.116 -1.036 12.229 1.00 89.88 92 PRO A C 1
ATOM 681 O O . PRO A 1 92 ? -13.883 -0.937 12.341 1.00 89.88 92 PRO A O 1
ATOM 684 N N . PRO A 1 93 ? -15.936 -0.967 13.295 1.00 84.12 93 PRO A N 1
ATOM 685 C CA . PRO A 1 93 ? -15.427 -1.007 14.659 1.00 84.12 93 PRO A CA 1
ATOM 686 C C . PRO A 1 93 ? -14.483 -2.200 14.805 1.00 84.12 93 PRO A C 1
ATOM 688 O O . PRO A 1 93 ? -14.743 -3.255 14.227 1.00 84.12 93 PRO A O 1
ATOM 691 N N . GLU A 1 94 ? -13.387 -2.038 15.551 1.00 75.62 94 GLU A N 1
ATOM 692 C CA . GLU A 1 94 ? -12.607 -3.207 15.959 1.00 75.62 94 GLU A CA 1
ATOM 693 C C . GLU A 1 94 ? -13.589 -4.156 16.644 1.00 75.62 94 GLU A C 1
ATOM 695 O O . GLU A 1 94 ? -14.284 -3.749 17.582 1.00 75.62 94 GLU A O 1
ATOM 700 N N . GLU A 1 95 ? -13.682 -5.393 16.157 1.00 65.50 95 GLU A N 1
ATOM 701 C CA . GLU A 1 95 ? -14.297 -6.451 16.939 1.00 65.50 95 GLU A CA 1
ATOM 702 C C . GLU A 1 95 ? -13.425 -6.567 18.187 1.00 65.50 95 GLU A C 1
ATOM 704 O O . GLU A 1 95 ? -12.329 -7.130 18.166 1.00 65.50 95 GLU A O 1
ATOM 709 N N . GLY A 1 96 ? -13.870 -5.919 19.266 1.00 60.28 96 GLY A N 1
ATOM 710 C CA . GLY A 1 96 ? -13.301 -6.137 20.582 1.00 60.28 96 GLY A CA 1
ATOM 711 C C . GLY A 1 96 ? -13.355 -7.632 20.894 1.00 60.28 96 GLY A C 1
ATOM 712 O O . GLY A 1 96 ? -14.066 -8.375 20.210 1.00 60.28 96 GLY A O 1
ATOM 713 N N . PRO A 1 97 ? -12.626 -8.099 21.920 1.00 55.75 97 PRO A N 1
ATOM 714 C CA . PRO A 1 97 ? -12.822 -9.452 22.409 1.00 55.75 97 PRO A CA 1
ATOM 715 C C . PRO A 1 97 ? -14.325 -9.657 22.564 1.00 55.75 97 PRO A C 1
ATOM 717 O O . PRO A 1 97 ? -14.966 -8.913 23.309 1.00 55.75 97 PRO A O 1
ATOM 720 N N . VAL A 1 98 ? -14.895 -10.582 21.789 1.00 52.22 98 VAL A N 1
ATOM 721 C CA . VAL A 1 98 ? -16.264 -11.015 22.023 1.00 52.22 98 VAL A CA 1
ATOM 722 C C . VAL A 1 98 ? -16.232 -11.495 23.462 1.00 52.22 98 VAL A C 1
ATOM 724 O O . VAL A 1 98 ? -15.498 -12.432 23.777 1.00 52.22 98 VAL A O 1
ATOM 727 N N . GLU A 1 99 ? -16.914 -10.776 24.350 1.00 58.53 99 GLU A N 1
ATOM 728 C CA . GLU A 1 99 ? -17.171 -11.248 25.700 1.00 58.53 99 GLU A CA 1
ATOM 729 C C . GLU A 1 99 ? -17.995 -12.521 25.495 1.00 58.53 99 GLU A C 1
ATOM 731 O O . GLU A 1 99 ? -19.203 -12.471 25.253 1.00 58.53 99 GLU A O 1
ATOM 736 N N . GLU A 1 100 ? -17.322 -13.674 25.423 1.00 63.03 100 GLU A N 1
ATOM 737 C CA . GLU A 1 100 ? -18.023 -14.946 25.424 1.00 63.03 100 GLU A CA 1
ATOM 738 C C . GLU A 1 100 ? -18.882 -14.957 26.689 1.00 63.03 100 GLU A C 1
ATOM 740 O O . GLU A 1 100 ? -18.364 -14.617 27.759 1.00 63.03 100 GLU A O 1
ATOM 745 N N . PRO A 1 101 ? -20.182 -15.302 26.605 1.00 66.06 101 PRO A N 1
ATOM 746 C CA . PRO A 1 101 ? -21.024 -15.394 27.785 1.00 66.06 101 PRO A CA 1
ATOM 747 C C . PRO A 1 101 ? -20.328 -16.2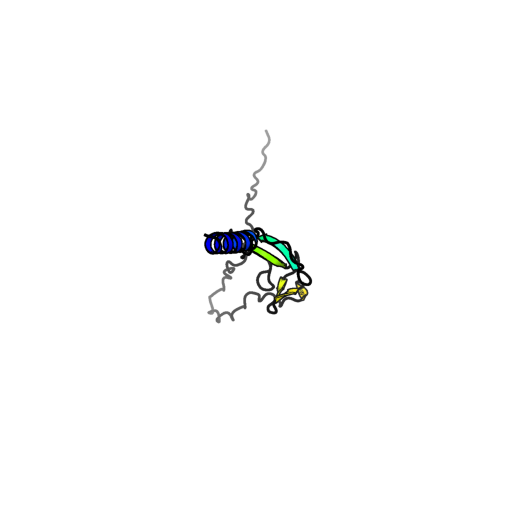66 28.830 1.00 66.06 101 PRO A C 1
ATOM 749 O O . PRO A 1 101 ? -20.149 -17.467 28.620 1.00 66.06 101 PRO A O 1
ATOM 752 N N . HIS A 1 102 ? -19.888 -15.654 29.932 1.00 58.81 102 HIS A N 1
ATOM 753 C CA . HIS A 1 102 ? -19.211 -16.388 30.989 1.00 58.81 102 HIS A CA 1
ATOM 754 C C . HIS A 1 102 ? -20.153 -17.501 31.479 1.00 58.81 102 HIS A C 1
ATOM 756 O O . HIS A 1 102 ? -21.322 -17.218 31.771 1.00 58.81 102 HIS A O 1
ATOM 762 N N . PRO A 1 103 ? -19.692 -18.765 31.564 1.00 70.75 103 PRO A N 1
ATOM 763 C CA . PRO A 1 103 ? -20.496 -19.816 32.167 1.00 70.75 103 PRO A CA 1
ATOM 764 C C . PRO A 1 103 ? -20.866 -19.409 33.605 1.00 70.75 103 PRO A C 1
ATOM 766 O O . PRO A 1 103 ? -20.088 -18.708 34.260 1.00 70.75 103 PRO A O 1
ATOM 769 N N . PRO A 1 104 ? -22.047 -19.809 34.110 1.00 70.25 104 PRO A N 1
ATOM 770 C CA . PRO A 1 104 ? -22.476 -19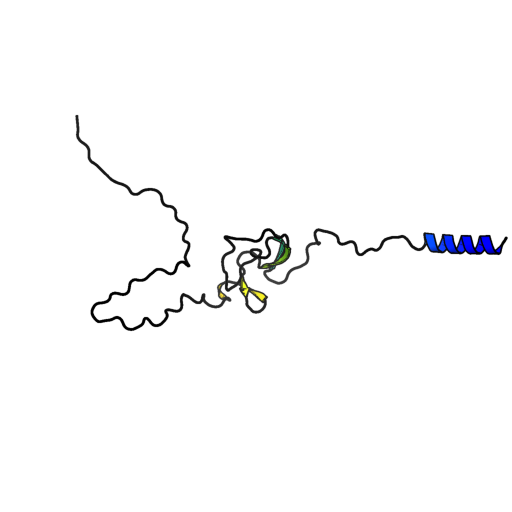.439 35.454 1.00 70.25 104 PRO A CA 1
ATOM 771 C C . PRO A 1 104 ? -21.436 -19.899 36.482 1.00 70.25 104 PRO A C 1
ATOM 773 O O . PRO A 1 104 ? -21.061 -21.072 36.504 1.00 70.25 104 PRO A O 1
ATOM 776 N N . CYS A 1 105 ? -20.967 -18.978 37.326 1.00 70.00 105 CYS A N 1
ATOM 777 C CA . CYS A 1 105 ? -20.054 -19.306 38.415 1.00 70.00 105 CYS A CA 1
ATOM 778 C C . CYS A 1 105 ? -20.778 -20.098 39.518 1.00 70.00 105 CYS A C 1
ATOM 780 O O . CYS A 1 105 ? -21.952 -19.854 39.817 1.00 70.00 105 CYS A O 1
ATOM 782 N N . GLY A 1 106 ? -20.083 -21.064 40.127 1.00 76.75 106 GLY A N 1
ATOM 783 C CA . GLY A 1 106 ? -20.572 -21.761 41.318 1.00 76.75 106 GLY A CA 1
ATOM 784 C C . GLY A 1 106 ? -20.629 -20.837 42.542 1.00 76.75 106 GLY A C 1
ATOM 785 O O . GLY A 1 106 ? -19.978 -19.796 42.585 1.00 76.75 106 GLY A O 1
ATOM 786 N N . THR A 1 107 ? -21.366 -21.229 43.587 1.00 79.06 107 THR A N 1
ATOM 787 C CA . THR A 1 107 ? -21.643 -20.394 44.780 1.00 79.06 107 THR A CA 1
ATOM 788 C C . THR A 1 107 ? -20.413 -20.014 45.620 1.00 79.06 107 THR A C 1
ATOM 790 O O . THR A 1 107 ? -20.547 -19.271 46.590 1.00 79.06 107 THR A O 1
ATOM 793 N N . HIS A 1 108 ? -19.223 -20.508 45.267 1.00 76.31 108 HIS A N 1
ATOM 794 C CA . HIS A 1 108 ? -17.959 -20.248 45.962 1.00 76.31 108 HIS A CA 1
ATOM 795 C C . HIS A 1 108 ? -16.781 -20.007 45.008 1.00 76.31 108 HIS A C 1
ATOM 797 O O . HIS A 1 108 ? -15.628 -20.143 45.415 1.00 76.31 108 HIS A O 1
ATOM 803 N N . GLU A 1 109 ? -17.053 -19.662 43.749 1.00 79.94 109 GLU A N 1
ATOM 804 C CA . GLU A 1 109 ? -16.012 -19.440 42.745 1.00 79.94 109 GLU A CA 1
ATOM 805 C C . GLU A 1 109 ? -15.991 -17.981 42.290 1.00 79.94 109 GLU A C 1
ATOM 807 O O . GLU A 1 109 ? -17.027 -17.384 41.996 1.00 79.94 109 GLU A O 1
ATOM 812 N N . GLU A 1 110 ? -14.792 -17.405 42.230 1.00 73.50 110 GLU A N 1
ATOM 813 C CA . GLU A 1 110 ? -14.562 -16.056 41.721 1.00 73.50 110 GLU A CA 1
ATOM 814 C C . GLU A 1 110 ? -13.933 -16.147 40.331 1.00 73.50 110 GLU A C 1
ATOM 816 O O . GLU A 1 110 ? -12.966 -16.886 40.118 1.00 73.50 110 GLU A O 1
ATOM 821 N N . TRP A 1 111 ? -14.476 -15.393 39.375 1.00 59.44 111 TRP A N 1
ATOM 822 C CA . TRP A 1 111 ? -13.878 -15.306 38.052 1.00 59.44 111 TRP A CA 1
ATOM 823 C C . TRP A 1 111 ? -12.523 -14.595 38.169 1.00 59.44 111 TRP A C 1
ATOM 825 O O . TRP A 1 111 ? -12.421 -13.486 38.692 1.00 59.44 111 TRP A O 1
ATOM 835 N N . LYS A 1 112 ? -11.455 -15.222 37.675 1.00 65.38 112 LYS A N 1
ATOM 836 C CA . LYS A 1 112 ? -10.196 -14.514 37.446 1.00 65.38 112 LYS A CA 1
ATOM 837 C C . LYS A 1 112 ? -10.126 -14.149 35.980 1.00 65.38 112 LYS A C 1
ATOM 839 O O . LYS A 1 112 ? -9.974 -15.027 35.136 1.00 65.38 112 LYS A O 1
ATOM 844 N N . ALA A 1 113 ? -10.196 -12.853 35.706 1.00 57.38 113 ALA A N 1
ATOM 845 C CA . ALA A 1 113 ? -9.864 -12.292 34.409 1.00 57.38 113 ALA A CA 1
ATOM 846 C C . ALA A 1 113 ? -8.420 -12.660 34.063 1.00 57.38 113 ALA A C 1
ATOM 848 O O . ALA A 1 113 ? -7.475 -11.995 34.490 1.00 57.38 113 ALA A O 1
ATOM 849 N N . THR A 1 114 ? -8.208 -13.732 33.309 1.00 52.72 114 THR A N 1
ATOM 850 C CA . THR A 1 114 ? -6.937 -13.879 32.612 1.00 52.72 114 THR A CA 1
ATOM 851 C C . THR A 1 114 ? -6.989 -12.886 31.469 1.00 52.72 114 THR A C 1
ATOM 853 O O . THR A 1 114 ? -7.730 -13.090 30.511 1.00 52.72 114 THR A O 1
ATOM 856 N N . ALA A 1 115 ? -6.255 -11.781 31.598 1.00 53.22 115 ALA A N 1
ATOM 857 C CA . ALA A 1 115 ? -6.028 -10.878 30.483 1.00 53.22 115 ALA A CA 1
ATOM 858 C C . ALA A 1 115 ? -5.565 -11.717 29.284 1.00 53.22 115 ALA A C 1
ATOM 860 O O . ALA A 1 115 ? -4.538 -12.398 29.358 1.00 53.22 115 ALA A O 1
ATOM 861 N N . SER A 1 116 ? -6.357 -11.723 28.212 1.00 49.62 116 SER A N 1
ATOM 862 C CA . SER A 1 116 ? -5.972 -12.358 26.957 1.00 49.62 116 SER A CA 1
ATOM 863 C C . SER A 1 116 ? -4.607 -11.809 26.518 1.00 49.62 116 SER A C 1
ATOM 865 O O . SER A 1 116 ? -4.381 -10.605 26.650 1.00 49.62 116 SER A O 1
ATOM 867 N N . PRO A 1 117 ? -3.684 -12.626 25.974 1.00 46.62 117 PRO A N 1
ATOM 868 C CA . PRO A 1 117 ? -2.315 -12.187 25.673 1.00 46.62 117 PRO A CA 1
ATOM 869 C C . PRO A 1 117 ? -2.191 -11.158 24.533 1.00 46.62 117 PRO A C 1
ATOM 871 O O . PRO A 1 117 ? -1.086 -10.901 24.063 1.00 46.62 117 PRO A O 1
ATOM 874 N N . SER A 1 118 ? -3.288 -10.598 24.022 1.00 49.78 118 SER A N 1
ATOM 875 C CA . SER A 1 118 ? -3.307 -9.843 22.766 1.00 49.78 118 SER A CA 1
ATOM 876 C C . SER A 1 118 ? -2.961 -8.357 22.884 1.00 49.78 118 SER A C 1
ATOM 878 O O . SER A 1 118 ? -2.871 -7.685 21.861 1.00 49.78 118 SER A O 1
ATOM 880 N N . THR A 1 119 ? -2.668 -7.831 24.073 1.00 47.56 119 THR A N 1
ATOM 881 C CA . THR A 1 119 ? -2.059 -6.501 24.216 1.00 47.56 119 THR A CA 1
ATOM 882 C C . THR A 1 119 ? -0.627 -6.631 24.714 1.00 47.56 119 THR A C 1
ATOM 884 O O . THR A 1 119 ? -0.324 -6.509 25.899 1.00 47.56 119 THR A O 1
ATOM 887 N N . SER A 1 120 ? 0.301 -6.836 23.778 1.00 46.25 120 SER A N 1
ATOM 888 C CA . SER A 1 120 ? 1.711 -6.527 24.004 1.00 46.25 120 SER A CA 1
ATOM 889 C C . SER A 1 120 ? 1.868 -5.011 24.177 1.00 46.25 120 SER A C 1
ATOM 891 O O . SER A 1 120 ? 2.209 -4.291 23.239 1.00 46.25 120 SER A O 1
ATOM 893 N N . ALA A 1 121 ? 1.580 -4.514 25.378 1.00 38.62 121 ALA A N 1
ATOM 894 C CA . ALA A 1 121 ? 2.082 -3.228 25.828 1.00 38.62 121 ALA A CA 1
ATOM 895 C C . ALA A 1 121 ? 3.620 -3.317 25.940 1.00 38.62 121 ALA A C 1
ATOM 897 O O . ALA A 1 121 ? 4.134 -4.333 26.421 1.00 38.62 121 ALA A O 1
ATOM 898 N N . PRO A 1 122 ? 4.382 -2.294 25.516 1.00 44.47 122 PRO A N 1
ATOM 899 C CA . PRO A 1 122 ? 5.826 -2.282 25.709 1.00 44.47 122 PRO A CA 1
ATOM 900 C C . PRO A 1 122 ? 6.156 -2.240 27.208 1.00 44.47 122 PRO A C 1
ATOM 902 O O . PRO A 1 122 ? 5.786 -1.310 27.924 1.00 44.47 122 PRO A O 1
ATOM 905 N N . GLN A 1 123 ? 6.863 -3.263 27.689 1.00 45.50 123 GLN A N 1
ATOM 906 C CA . GLN A 1 123 ? 7.375 -3.328 29.054 1.00 45.50 123 GLN A CA 1
ATOM 907 C C . GLN A 1 123 ? 8.580 -2.386 29.203 1.00 45.50 123 GLN A C 1
ATOM 909 O O . GLN A 1 123 ? 9.716 -2.781 28.954 1.00 45.50 123 GLN A O 1
ATOM 914 N N . HIS A 1 124 ? 8.361 -1.154 29.663 1.00 43.47 124 HIS A N 1
ATOM 915 C CA . HIS A 1 124 ? 9.416 -0.401 30.345 1.00 43.47 124 HIS A CA 1
ATOM 916 C C . HIS A 1 124 ? 9.361 -0.731 31.837 1.00 43.47 124 HIS A C 1
ATOM 918 O O . HIS A 1 124 ? 8.716 -0.045 32.623 1.00 43.47 124 HIS A O 1
ATOM 924 N N . ASN A 1 125 ? 10.039 -1.812 32.223 1.00 46.75 125 ASN A N 1
ATOM 925 C CA . ASN A 1 125 ? 10.341 -2.097 33.620 1.00 46.75 125 ASN A CA 1
ATOM 926 C C . ASN A 1 125 ? 11.698 -1.484 33.973 1.00 46.75 125 ASN A C 1
ATOM 928 O O . ASN A 1 125 ? 12.736 -1.979 33.540 1.00 46.75 125 ASN A O 1
ATOM 932 N N . ALA A 1 126 ? 11.688 -0.451 34.812 1.00 49.09 126 ALA A N 1
ATOM 933 C CA . ALA A 1 126 ? 12.828 -0.103 35.651 1.00 49.09 126 ALA A CA 1
ATOM 934 C C . ALA A 1 126 ? 12.331 0.440 37.002 1.00 49.09 126 ALA A C 1
ATOM 936 O O . ALA A 1 126 ? 11.980 1.605 37.125 1.00 49.09 126 ALA A O 1
ATOM 937 N N . GLY A 1 127 ? 12.319 -0.455 37.996 1.00 40.41 127 GLY A N 1
ATOM 938 C CA . GLY A 1 127 ? 12.734 -0.178 39.376 1.00 40.41 127 GLY A CA 1
ATOM 939 C C . GLY A 1 127 ? 11.835 0.693 40.252 1.00 40.41 127 GLY A C 1
ATOM 940 O O . GLY A 1 127 ? 11.937 1.913 40.253 1.00 40.41 127 GLY A O 1
ATOM 941 N N . ALA A 1 128 ? 11.053 0.033 41.105 1.00 46.00 128 ALA A N 1
ATOM 942 C CA . ALA A 1 128 ? 10.385 0.626 42.255 1.00 46.00 128 ALA A CA 1
ATOM 943 C C . ALA A 1 128 ? 11.370 1.209 43.289 1.00 46.00 128 ALA A C 1
ATOM 945 O O . ALA A 1 128 ? 12.459 0.685 43.523 1.00 46.00 128 ALA A O 1
ATOM 946 N N . ALA A 1 129 ? 10.919 2.277 43.944 1.00 51.03 129 ALA A N 1
ATOM 947 C CA . ALA A 1 129 ? 11.537 2.917 45.095 1.00 51.03 129 ALA A CA 1
ATOM 948 C C . ALA A 1 129 ? 11.539 2.029 46.357 1.00 51.03 129 ALA A C 1
ATOM 950 O O . ALA A 1 129 ? 10.630 1.228 46.577 1.00 51.03 129 ALA A O 1
ATOM 951 N N . SER A 1 130 ? 12.495 2.265 47.260 1.00 44.81 130 SER A N 1
ATOM 952 C CA . SER A 1 130 ? 12.294 2.060 48.700 1.00 44.81 130 SER A CA 1
ATOM 953 C C . SER A 1 130 ? 13.174 3.009 49.510 1.00 44.81 130 SER A C 1
ATOM 955 O O . SER A 1 130 ? 14.393 3.039 49.377 1.00 44.81 130 SER A O 1
ATOM 957 N N . SER A 1 131 ? 12.499 3.806 50.333 1.00 53.62 131 SER A N 1
ATOM 958 C CA . SER A 1 131 ? 13.007 4.703 51.368 1.00 53.62 131 SER A CA 1
ATOM 959 C C . SER A 1 131 ? 13.724 3.953 52.489 1.00 53.62 131 SER A C 1
ATOM 961 O O . SER A 1 131 ? 13.251 2.891 52.884 1.00 53.62 131 SER A O 1
ATOM 963 N N . MET A 1 132 ? 14.726 4.569 53.120 1.00 53.94 132 MET A N 1
ATOM 964 C CA . MET A 1 132 ? 15.006 4.363 54.545 1.00 53.94 132 MET A CA 1
ATOM 965 C C . MET A 1 132 ? 15.766 5.568 55.119 1.00 53.94 132 MET A C 1
ATOM 967 O O . MET A 1 132 ? 16.509 6.247 54.417 1.00 53.94 132 MET A O 1
ATOM 971 N N . GLY A 1 133 ? 15.445 5.883 56.373 1.00 44.25 133 GLY A N 1
ATOM 972 C CA . GLY A 1 133 ? 15.631 7.178 57.018 1.00 44.25 133 GLY A CA 1
ATOM 973 C C . GLY A 1 133 ? 17.062 7.579 57.384 1.00 44.25 133 GLY A C 1
ATOM 974 O O . GLY A 1 133 ? 17.982 6.773 57.471 1.00 44.25 133 GLY A O 1
ATOM 975 N N . ILE A 1 134 ? 17.180 8.877 57.658 1.00 53.34 134 ILE A N 1
ATOM 976 C CA . ILE A 1 134 ? 18.293 9.562 58.322 1.00 53.34 134 ILE A CA 1
ATOM 977 C C . ILE A 1 134 ? 18.515 8.949 59.718 1.00 53.34 134 ILE A C 1
ATOM 979 O O . ILE A 1 134 ? 17.543 8.702 60.437 1.00 53.34 134 ILE A O 1
ATOM 983 N N . PRO A 1 135 ? 19.776 8.817 60.160 1.00 50.19 135 PRO A N 1
ATOM 984 C CA . PRO A 1 135 ? 20.108 9.470 61.420 1.00 50.19 135 PRO A CA 1
ATOM 985 C C . PRO A 1 135 ? 21.374 10.330 61.336 1.00 50.19 135 PRO A C 1
ATOM 987 O O . PRO A 1 135 ? 22.332 10.043 60.625 1.00 50.19 135 PRO A O 1
ATOM 990 N N . LEU A 1 136 ? 21.314 11.409 62.111 1.00 45.50 136 LEU A N 1
ATOM 991 C CA . LEU A 1 136 ? 22.363 12.376 62.403 1.00 45.50 136 LEU A CA 1
ATOM 992 C C . LEU A 1 136 ? 23.566 11.718 63.095 1.00 45.50 136 LEU A C 1
ATOM 994 O O . LEU A 1 136 ? 23.376 11.002 64.083 1.00 45.50 136 LEU A O 1
ATOM 998 N N . ARG A 1 137 ? 24.782 12.081 62.673 1.00 46.94 137 ARG A N 1
ATOM 999 C CA . ARG A 1 137 ? 25.893 12.416 63.574 1.00 46.94 137 ARG A CA 1
ATOM 1000 C C . ARG A 1 137 ? 26.989 13.194 62.860 1.00 46.94 137 ARG A C 1
ATOM 1002 O O . ARG A 1 137 ? 27.247 12.875 61.682 1.00 46.94 137 ARG A O 1
#